Protein AF-A0A3M7SBL4-F1 (afdb_monomer_lite)

Sequence (109 aa):
MVVFDVDTITDVSAFSKTAYEKLKPRPKLTQIDRKIHSAGGVMKNIFGLARVDVQIGTNKVSSHLLVVRGSTVDCLLGRDLLPSSTKLKCKSKMILKKLILKNIRSHEQ

Foldseek 3Di:
DAFEDEDAPDAAKAFELVLLVPDVVRFDFDADPDFDADPVGTAPFWPGWGFDWDDDPPFTDTDIHTYGYPDPGRMYHYPVCQVRDPVSVVVSVVVVVVVVVVVVVVVVD

Secondary structure (DSSP, 8-state):
---EEE-SS-SS-EEEHHHHHH-SSPPPEEP--S--EETTEE---EEEEEEEEEEETTEEEEEEEEEESS-SSSEEE-TTTGGG-HHHHHHHHHHHHHHHHHHHHTT--

Radius of gyration: 15.57 Å; chains: 1; bounding box: 29×39×44 Å

Organism: Brachionus plicatilis (NCBI:txid10195)

Structure (mmCIF, N/CA/C/O backbone):
data_AF-A0A3M7SBL4-F1
#
_entry.id   AF-A0A3M7SBL4-F1
#
loop_
_atom_site.group_PDB
_atom_site.id
_atom_site.type_symbol
_atom_site.label_atom_id
_atom_site.label_alt_id
_atom_site.label_comp_id
_atom_site.label_asym_id
_atom_site.label_entity_id
_atom_site.label_seq_id
_atom_site.pdbx_PDB_ins_code
_atom_site.Cartn_x
_atom_site.Cartn_y
_atom_site.Cartn_z
_atom_site.occupancy
_atom_site.B_iso_or_equiv
_atom_site.auth_seq_id
_atom_site.auth_comp_id
_atom_site.auth_asym_id
_atom_site.auth_atom_id
_atom_site.pdbx_PDB_model_num
ATOM 1 N N . MET A 1 1 ? 5.431 10.376 14.417 1.00 52.28 1 MET A N 1
ATOM 2 C CA . MET A 1 1 ? 4.476 10.941 13.442 1.00 52.28 1 MET A CA 1
ATOM 3 C C . MET A 1 1 ? 4.397 9.974 12.272 1.00 52.28 1 MET A C 1
ATOM 5 O O . MET A 1 1 ? 5.456 9.526 11.859 1.00 52.28 1 MET A O 1
ATOM 9 N N . VAL A 1 2 ? 3.199 9.584 11.827 1.00 66.56 2 VAL A N 1
ATOM 10 C CA . VAL A 1 2 ? 3.027 8.736 10.632 1.00 66.56 2 VAL A CA 1
ATOM 11 C C . VAL A 1 2 ? 2.757 9.659 9.451 1.00 66.56 2 VAL A C 1
ATOM 13 O O . VAL A 1 2 ? 1.856 10.494 9.540 1.00 66.56 2 VAL A O 1
ATOM 16 N N . VAL A 1 3 ? 3.548 9.549 8.386 1.00 77.44 3 VAL A N 1
ATOM 17 C CA . VAL A 1 3 ? 3.427 10.424 7.210 1.00 77.44 3 VAL A CA 1
ATOM 18 C C . VAL A 1 3 ? 2.575 9.742 6.145 1.00 77.44 3 VAL A C 1
ATOM 20 O O . VAL A 1 3 ? 2.971 8.720 5.583 1.00 77.44 3 VAL A O 1
ATOM 23 N N . PHE A 1 4 ? 1.407 10.324 5.876 1.00 80.69 4 PHE A N 1
ATOM 24 C CA . PHE A 1 4 ? 0.501 9.892 4.816 1.00 80.69 4 PHE A CA 1
ATOM 25 C C . PHE A 1 4 ? 0.588 10.845 3.634 1.00 80.69 4 PHE A C 1
ATOM 27 O O . PHE A 1 4 ? 0.571 12.061 3.829 1.00 80.69 4 PHE A O 1
ATOM 34 N N . ASP A 1 5 ? 0.587 10.287 2.431 1.00 82.44 5 ASP A N 1
ATOM 35 C CA . ASP A 1 5 ? 0.401 11.045 1.200 1.00 82.44 5 ASP A CA 1
ATOM 36 C C . ASP A 1 5 ? -0.749 10.460 0.376 1.00 82.44 5 ASP A C 1
ATOM 38 O O . ASP A 1 5 ? -1.083 9.278 0.490 1.00 82.44 5 ASP A O 1
ATOM 42 N N . VAL A 1 6 ? -1.403 11.310 -0.409 1.00 80.88 6 VAL A N 1
ATOM 43 C CA . VAL A 1 6 ? -2.540 10.939 -1.251 1.00 80.88 6 VAL A CA 1
ATOM 44 C C . VAL A 1 6 ? -2.137 11.116 -2.704 1.00 80.88 6 VAL A C 1
ATOM 46 O O . VAL A 1 6 ? -1.998 12.243 -3.177 1.00 80.88 6 VAL A O 1
ATOM 49 N N . ASP A 1 7 ? -2.037 10.004 -3.423 1.00 79.75 7 ASP A N 1
ATOM 50 C CA . ASP A 1 7 ? -1.651 9.991 -4.827 1.00 79.75 7 ASP A CA 1
ATOM 51 C C . ASP A 1 7 ? -2.815 9.515 -5.698 1.00 79.75 7 ASP A C 1
ATOM 53 O O . ASP A 1 7 ? -3.195 8.346 -5.725 1.00 79.75 7 ASP A O 1
ATOM 57 N N . THR A 1 8 ? -3.401 10.456 -6.437 1.00 73.19 8 THR A N 1
ATOM 58 C CA . THR A 1 8 ? -4.526 10.183 -7.337 1.00 73.19 8 THR A CA 1
ATOM 59 C C . THR A 1 8 ? -4.113 9.542 -8.662 1.00 73.19 8 THR A C 1
ATOM 61 O O . THR A 1 8 ? -4.992 9.185 -9.447 1.00 73.19 8 THR A O 1
ATOM 64 N N . ILE A 1 9 ? -2.813 9.462 -8.949 1.00 78.75 9 ILE A N 1
ATOM 65 C CA . ILE A 1 9 ? -2.257 8.858 -10.167 1.00 78.75 9 ILE A CA 1
ATOM 66 C C . ILE A 1 9 ? -1.990 7.367 -9.930 1.00 78.75 9 ILE A C 1
ATOM 68 O O . ILE A 1 9 ? -2.120 6.567 -10.854 1.00 78.75 9 ILE A O 1
ATOM 72 N N . THR A 1 10 ? -1.693 6.984 -8.688 1.00 76.62 10 THR A N 1
ATOM 73 C CA . THR A 1 10 ? -1.465 5.589 -8.311 1.00 76.62 10 THR A CA 1
ATOM 74 C C . THR A 1 10 ? -2.781 4.845 -8.066 1.00 76.62 10 THR A C 1
ATOM 76 O O . THR A 1 10 ? -3.647 5.282 -7.307 1.00 76.62 10 THR A O 1
ATOM 79 N N . ASP A 1 11 ? -2.927 3.675 -8.688 1.00 80.06 11 ASP A N 1
ATOM 80 C CA . ASP A 1 11 ? -4.128 2.841 -8.563 1.00 80.06 11 ASP A CA 1
ATOM 81 C C . ASP A 1 11 ? -4.268 2.152 -7.208 1.00 80.06 11 ASP A C 1
ATOM 83 O O . ASP A 1 11 ? -5.382 1.999 -6.710 1.00 80.06 11 ASP A O 1
ATOM 87 N N . VAL A 1 12 ? -3.144 1.746 -6.618 1.00 83.62 12 VAL A N 1
ATOM 88 C CA . VAL A 1 12 ? -3.100 0.856 -5.454 1.00 83.62 12 VAL A CA 1
ATOM 89 C C . VAL A 1 12 ? -2.370 1.524 -4.297 1.00 83.62 12 VAL A C 1
ATOM 91 O O . VAL A 1 12 ? -1.264 2.036 -4.462 1.00 83.62 12 VAL A O 1
ATOM 94 N N . SER A 1 13 ? -2.959 1.471 -3.108 1.00 89.62 13 SER A N 1
ATOM 95 C CA . SER A 1 13 ? -2.349 2.005 -1.896 1.00 89.62 13 SER A CA 1
ATOM 96 C C . SER A 1 13 ? -1.182 1.143 -1.404 1.00 89.62 13 SER A C 1
ATOM 98 O O . SER A 1 13 ? -1.174 -0.086 -1.538 1.00 89.62 13 SER A O 1
ATOM 100 N N . ALA A 1 14 ? -0.195 1.782 -0.779 1.00 90.88 14 ALA A N 1
ATOM 101 C CA . ALA A 1 14 ? 1.019 1.121 -0.317 1.00 90.88 14 ALA A CA 1
ATOM 102 C C . ALA A 1 14 ? 1.468 1.594 1.072 1.00 90.88 14 ALA A C 1
ATOM 104 O O . ALA A 1 14 ? 1.329 2.758 1.432 1.00 90.88 14 ALA A O 1
ATOM 105 N N . PHE A 1 15 ? 2.077 0.684 1.828 1.00 89.94 15 PHE A N 1
ATOM 106 C CA . PHE A 1 15 ? 2.817 0.945 3.054 1.00 89.94 15 PHE A CA 1
ATOM 107 C C . PHE A 1 15 ? 4.314 0.857 2.828 1.00 89.94 15 PHE A C 1
ATOM 109 O O . PHE A 1 15 ? 4.804 -0.054 2.158 1.00 89.94 15 PHE A O 1
ATOM 116 N N . SER A 1 16 ? 5.063 1.709 3.522 1.00 92.44 16 SER A N 1
ATOM 117 C CA . SER A 1 16 ? 6.476 1.435 3.737 1.00 92.44 16 SER A CA 1
ATOM 118 C C . SER A 1 16 ? 6.642 0.180 4.600 1.00 92.44 16 SER A C 1
ATOM 120 O O . SER A 1 16 ? 5.882 -0.073 5.540 1.00 92.44 16 SER A O 1
ATOM 122 N N . LYS A 1 17 ? 7.685 -0.604 4.321 1.00 92.50 17 LYS A N 1
ATOM 123 C CA . LYS A 1 17 ? 8.095 -1.741 5.160 1.00 92.50 17 LYS A CA 1
ATOM 124 C C . LYS A 1 17 ? 8.232 -1.332 6.630 1.00 92.50 17 LYS A C 1
ATOM 126 O O . LYS A 1 17 ? 7.773 -2.049 7.512 1.00 92.50 17 LYS A O 1
ATOM 131 N N . THR A 1 18 ? 8.799 -0.153 6.875 1.00 90.94 18 THR A N 1
ATOM 132 C CA . THR A 1 18 ? 8.998 0.408 8.215 1.00 90.94 18 THR A CA 1
ATOM 133 C C . THR A 1 18 ? 7.674 0.668 8.936 1.00 90.94 18 THR A C 1
ATOM 135 O O . THR A 1 18 ? 7.557 0.375 10.124 1.00 90.94 18 THR A O 1
ATOM 138 N N . ALA A 1 19 ? 6.668 1.205 8.242 1.00 89.19 19 ALA A N 1
ATOM 139 C CA . ALA A 1 19 ? 5.342 1.437 8.810 1.00 89.19 19 ALA A CA 1
ATOM 140 C C . ALA A 1 19 ? 4.628 0.113 9.102 1.00 89.19 19 ALA A C 1
ATOM 142 O O . ALA A 1 19 ? 4.102 -0.081 10.197 1.00 89.19 19 ALA A O 1
ATOM 143 N N . TYR A 1 20 ? 4.692 -0.828 8.160 1.00 91.00 20 TYR A N 1
ATOM 144 C CA . TYR A 1 20 ? 4.137 -2.169 8.321 1.00 91.00 20 TYR A CA 1
ATOM 145 C C . TYR A 1 20 ? 4.736 -2.910 9.532 1.00 91.00 20 TYR A C 1
ATOM 147 O O . TYR A 1 20 ? 4.007 -3.512 10.321 1.00 91.00 20 TYR A O 1
ATOM 155 N N . GLU A 1 21 ? 6.052 -2.829 9.741 1.00 91.50 21 GLU A N 1
ATOM 156 C CA . GLU A 1 21 ? 6.724 -3.479 10.874 1.00 91.50 21 GLU A CA 1
ATOM 157 C C . GLU A 1 21 ? 6.282 -2.931 12.239 1.00 91.50 21 GLU A C 1
ATOM 159 O O . GLU A 1 21 ? 6.347 -3.655 13.237 1.00 91.50 21 GLU A O 1
ATOM 164 N N . LYS A 1 22 ? 5.787 -1.692 12.291 1.00 90.06 22 LYS A N 1
ATOM 165 C CA . LYS A 1 22 ? 5.284 -1.060 13.518 1.00 90.06 22 LYS A CA 1
ATOM 166 C C . LYS A 1 22 ? 3.838 -1.448 13.855 1.00 90.06 22 LYS A C 1
ATOM 168 O O . LYS A 1 22 ? 3.404 -1.173 14.973 1.00 90.06 22 LYS A O 1
ATOM 173 N N . LEU A 1 23 ? 3.098 -2.080 12.938 1.00 87.19 23 LEU A N 1
ATOM 174 C CA . LEU A 1 23 ? 1.705 -2.478 13.169 1.00 87.19 23 LEU A CA 1
ATOM 175 C C . LEU A 1 23 ? 1.591 -3.551 14.260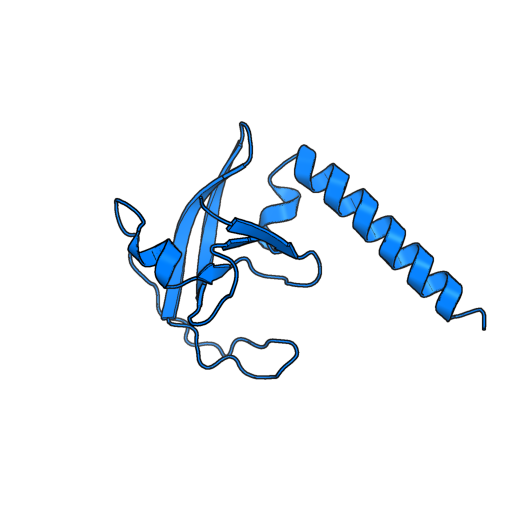 1.00 87.19 23 LEU A C 1
ATOM 177 O O . LEU A 1 23 ? 2.357 -4.518 14.290 1.00 87.19 23 LEU A O 1
ATOM 181 N N . LYS A 1 24 ? 0.594 -3.385 15.139 1.00 87.44 24 LYS A N 1
ATOM 182 C CA . LYS A 1 24 ? 0.240 -4.331 16.204 1.00 87.44 24 LYS A CA 1
ATOM 183 C C . LYS A 1 24 ? -1.290 -4.514 16.255 1.00 87.44 24 LYS A C 1
ATOM 185 O O . LYS A 1 24 ? -1.979 -3.533 16.520 1.00 87.44 24 LYS A O 1
ATOM 190 N N . PRO A 1 25 ? -1.821 -5.731 16.034 1.00 88.38 25 PRO A N 1
ATOM 191 C CA . PRO A 1 25 ? -1.102 -6.917 15.569 1.00 88.38 25 PRO A CA 1
ATOM 192 C C . PRO A 1 25 ? -0.549 -6.715 14.152 1.00 88.38 25 PRO A C 1
ATOM 194 O O . PRO A 1 25 ? -1.105 -5.960 13.355 1.00 88.38 25 PRO A O 1
ATOM 197 N N . ARG A 1 26 ? 0.562 -7.389 13.837 1.00 91.81 26 ARG A N 1
ATOM 198 C CA . ARG A 1 26 ? 1.147 -7.337 12.496 1.00 91.81 26 ARG A CA 1
ATOM 199 C C . ARG A 1 26 ? 0.358 -8.273 11.566 1.00 91.81 26 ARG A C 1
ATOM 201 O O . ARG A 1 26 ? 0.312 -9.471 11.851 1.00 91.81 26 ARG A O 1
ATOM 208 N N . PRO A 1 27 ? -0.252 -7.774 10.476 1.00 91.56 27 PRO A N 1
ATOM 209 C CA . PRO A 1 27 ? -0.993 -8.618 9.540 1.00 91.56 27 PRO A CA 1
ATOM 210 C C . PRO A 1 27 ? -0.075 -9.612 8.827 1.00 91.56 27 PRO A C 1
ATOM 212 O O . PRO A 1 27 ? 1.090 -9.313 8.592 1.00 91.56 27 PRO A O 1
ATOM 215 N N . LYS A 1 28 ? -0.592 -10.772 8.416 1.00 93.88 28 LYS A N 1
ATOM 216 C CA . LYS A 1 28 ? 0.168 -11.708 7.576 1.00 93.88 28 LYS A CA 1
ATOM 217 C C . LYS A 1 28 ? 0.331 -11.134 6.163 1.00 93.88 28 LYS A C 1
ATOM 219 O O . LYS A 1 28 ? -0.637 -10.641 5.585 1.00 93.88 28 LYS A O 1
ATOM 224 N N . LEU A 1 29 ? 1.536 -11.237 5.600 1.00 93.19 29 LEU A N 1
ATOM 225 C CA . LEU A 1 29 ? 1.778 -10.897 4.198 1.00 93.19 29 LEU A CA 1
ATOM 226 C C . LEU A 1 29 ? 1.311 -12.025 3.284 1.00 93.19 29 LEU A C 1
ATOM 228 O O . LEU A 1 29 ? 1.625 -13.194 3.511 1.00 93.19 29 LEU A O 1
ATOM 232 N N . THR A 1 30 ? 0.600 -11.644 2.231 1.00 92.38 30 THR A N 1
ATOM 233 C CA . THR A 1 30 ? 0.255 -12.520 1.111 1.00 92.38 30 THR A CA 1
ATOM 234 C C . THR A 1 30 ? 1.233 -12.263 -0.029 1.00 92.38 30 THR A C 1
ATOM 236 O O . THR A 1 30 ? 1.521 -11.105 -0.344 1.00 92.38 30 THR A O 1
ATOM 239 N N . GLN A 1 31 ? 1.760 -13.335 -0.621 1.00 88.56 31 GLN A N 1
ATOM 240 C CA . GLN A 1 31 ? 2.647 -13.243 -1.780 1.00 88.56 31 GLN A CA 1
ATOM 241 C C . GLN A 1 31 ? 1.888 -12.737 -3.007 1.00 88.56 31 GLN A C 1
ATOM 243 O O . GLN A 1 31 ? 0.677 -12.924 -3.129 1.00 88.56 31 GLN A O 1
ATOM 248 N N . ILE A 1 32 ? 2.610 -12.063 -3.896 1.00 85.06 32 ILE A N 1
ATOM 249 C CA . ILE A 1 32 ? 2.058 -11.517 -5.133 1.00 85.06 32 ILE A CA 1
ATOM 250 C C . ILE A 1 32 ? 2.775 -12.194 -6.292 1.00 85.06 32 ILE A C 1
ATOM 252 O O . ILE A 1 32 ? 3.933 -11.893 -6.564 1.00 85.06 32 ILE A O 1
ATOM 256 N N . ASP A 1 33 ? 2.063 -13.049 -7.020 1.00 79.31 33 ASP A N 1
ATOM 257 C CA . ASP A 1 33 ? 2.626 -13.777 -8.169 1.00 79.31 33 ASP A CA 1
ATOM 258 C C . ASP A 1 33 ? 2.591 -12.958 -9.474 1.00 79.31 33 ASP A C 1
ATOM 260 O O . ASP A 1 33 ? 2.880 -13.453 -10.563 1.00 79.31 33 ASP A O 1
ATOM 264 N N . ARG A 1 34 ? 2.212 -11.678 -9.386 1.00 81.31 34 ARG A N 1
ATOM 265 C CA . ARG A 1 34 ? 2.083 -10.755 -10.519 1.00 81.31 34 ARG A CA 1
ATOM 266 C C . ARG A 1 34 ? 3.139 -9.661 -10.453 1.00 81.31 34 ARG A C 1
ATOM 268 O O . ARG A 1 34 ? 3.443 -9.131 -9.387 1.00 81.31 34 ARG A O 1
ATOM 275 N N . LYS A 1 35 ? 3.649 -9.266 -11.621 1.00 85.25 35 LYS A N 1
ATOM 276 C CA . LYS A 1 35 ? 4.527 -8.098 -11.743 1.00 85.25 35 LYS A CA 1
ATOM 277 C C . LYS A 1 35 ? 3.724 -6.830 -11.460 1.00 85.25 35 LYS A C 1
ATOM 279 O O . LYS A 1 35 ? 2.681 -6.607 -12.068 1.00 85.25 35 LYS A O 1
ATOM 284 N N . ILE A 1 36 ? 4.231 -6.004 -10.553 1.00 84.75 36 ILE A N 1
ATOM 285 C CA . ILE A 1 36 ? 3.691 -4.674 -10.272 1.00 84.75 36 ILE A CA 1
ATOM 286 C C . ILE A 1 36 ? 4.562 -3.646 -10.986 1.00 84.75 36 ILE A C 1
ATOM 288 O O . ILE A 1 36 ? 5.792 -3.740 -10.967 1.00 84.75 36 ILE A O 1
ATOM 292 N N . HIS A 1 37 ? 3.919 -2.675 -11.622 1.00 84.88 37 HIS A N 1
ATOM 293 C CA . HIS A 1 37 ? 4.574 -1.649 -12.419 1.00 84.88 37 HIS A CA 1
ATOM 294 C C . HIS A 1 37 ? 4.408 -0.279 -11.758 1.00 84.88 37 HIS A C 1
ATOM 296 O O . HIS A 1 37 ? 3.329 0.056 -11.277 1.00 84.88 37 HIS A O 1
ATOM 302 N N . SER A 1 38 ? 5.480 0.506 -11.757 1.00 83.44 38 SER A N 1
ATOM 303 C CA . SER A 1 38 ? 5.476 1.938 -11.464 1.00 83.44 38 SER A CA 1
ATOM 304 C C . SER A 1 38 ? 5.873 2.722 -12.716 1.00 83.44 38 SER A C 1
ATOM 306 O O . SER A 1 38 ? 6.219 2.137 -13.746 1.00 83.44 38 SER A O 1
ATOM 308 N N . ALA A 1 39 ? 5.888 4.054 -12.623 1.00 79.50 39 ALA A N 1
ATOM 309 C CA . ALA A 1 39 ? 6.389 4.914 -13.697 1.00 79.50 39 ALA A CA 1
ATOM 310 C C . ALA A 1 39 ? 7.842 4.584 -14.109 1.00 79.50 39 ALA A C 1
ATOM 312 O O . ALA A 1 39 ? 8.217 4.796 -15.257 1.00 79.50 39 ALA A O 1
ATOM 313 N N . GLY A 1 40 ? 8.647 4.028 -13.194 1.00 81.19 40 GLY A N 1
ATOM 314 C CA . GLY A 1 40 ? 10.027 3.600 -13.452 1.00 81.19 40 GLY A CA 1
ATOM 315 C C . GLY A 1 40 ? 10.172 2.156 -13.951 1.00 81.19 40 GLY A C 1
ATOM 316 O O . GLY A 1 40 ? 11.293 1.660 -14.037 1.00 81.19 40 GLY A O 1
ATOM 317 N N . GLY A 1 41 ? 9.069 1.456 -14.240 1.00 87.88 41 GLY A N 1
ATOM 318 C CA . GLY A 1 41 ? 9.069 0.061 -14.688 1.00 87.88 41 GLY A CA 1
ATOM 319 C C . GLY A 1 41 ? 8.675 -0.936 -13.594 1.00 87.88 41 GLY A C 1
ATOM 320 O O . GLY A 1 41 ? 7.882 -0.635 -12.706 1.00 87.88 41 GLY A O 1
ATOM 321 N N . VAL A 1 42 ? 9.177 -2.172 -13.682 1.00 87.88 42 VAL A N 1
ATOM 322 C CA . VAL A 1 42 ? 8.786 -3.254 -12.759 1.00 87.88 42 VAL A CA 1
ATOM 323 C C . VAL A 1 42 ? 9.356 -3.006 -11.361 1.00 87.88 42 VAL A C 1
ATOM 325 O O . VAL A 1 42 ? 10.572 -2.922 -11.175 1.00 87.88 42 VAL A O 1
ATOM 328 N N . MET A 1 43 ? 8.478 -2.964 -10.361 1.00 88.12 43 MET A N 1
ATOM 329 C CA . MET A 1 43 ? 8.857 -2.817 -8.959 1.00 88.12 43 MET A CA 1
ATOM 330 C C . MET A 1 43 ? 9.411 -4.135 -8.406 1.00 88.12 43 MET A C 1
ATOM 332 O O . MET A 1 43 ? 8.714 -5.145 -8.357 1.00 88.12 43 MET A O 1
ATOM 336 N N . LYS A 1 44 ? 10.669 -4.117 -7.951 1.00 87.44 44 LYS A N 1
ATOM 337 C CA . LYS A 1 44 ? 11.352 -5.276 -7.331 1.00 87.44 44 LYS A CA 1
ATOM 338 C C . LYS A 1 44 ? 11.390 -5.217 -5.800 1.00 87.44 44 LYS A C 1
ATOM 340 O O . LYS A 1 44 ? 11.888 -6.125 -5.148 1.00 87.44 44 LYS A O 1
ATOM 345 N N . ASN A 1 45 ? 10.905 -4.126 -5.221 1.00 90.19 45 ASN A N 1
ATOM 346 C CA . ASN A 1 45 ? 10.998 -3.793 -3.800 1.00 90.19 45 ASN A CA 1
ATOM 347 C C . ASN A 1 45 ? 9.696 -4.068 -3.030 1.00 90.19 45 ASN A C 1
ATOM 349 O O . ASN A 1 45 ? 9.466 -3.458 -1.983 1.00 90.19 45 ASN A O 1
ATOM 353 N N . ILE A 1 46 ? 8.848 -4.959 -3.542 1.00 90.88 46 ILE A N 1
ATOM 354 C CA . ILE A 1 46 ? 7.561 -5.313 -2.941 1.00 90.88 46 ILE A CA 1
ATOM 355 C C . ILE A 1 46 ? 7.728 -6.574 -2.097 1.00 90.88 46 ILE A C 1
ATOM 357 O O . ILE A 1 46 ? 8.257 -7.576 -2.563 1.00 90.88 46 ILE A O 1
ATOM 361 N N . PHE A 1 47 ? 7.278 -6.509 -0.848 1.00 90.75 47 PHE A N 1
ATOM 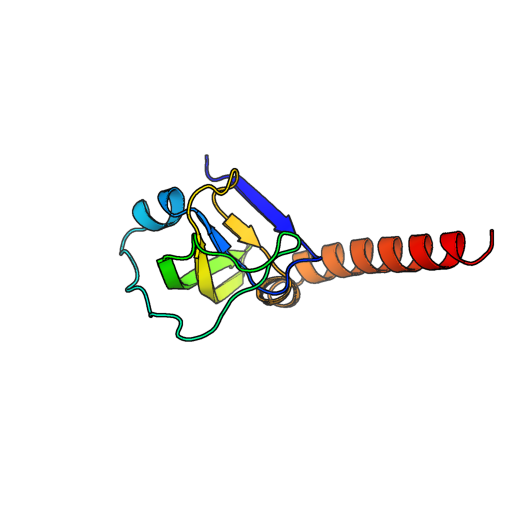362 C CA . PHE A 1 47 ? 7.341 -7.605 0.120 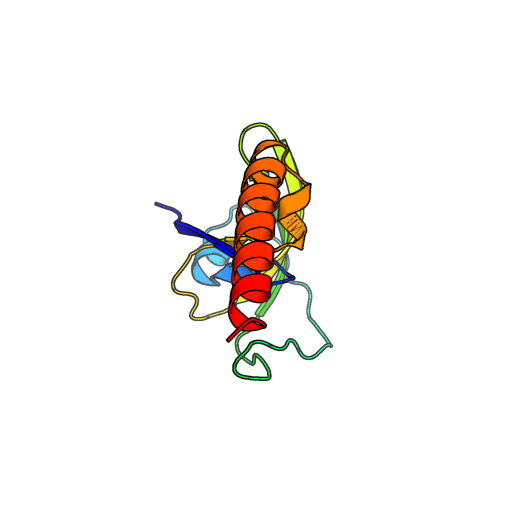1.00 90.75 47 PHE A CA 1
ATOM 363 C C . PHE A 1 47 ? 6.071 -8.460 0.136 1.00 90.75 47 PHE A C 1
ATOM 365 O O . PHE A 1 47 ? 6.120 -9.613 0.555 1.00 90.75 47 PHE A O 1
ATOM 372 N N . GLY A 1 48 ? 4.937 -7.897 -0.281 1.00 92.62 48 GLY A N 1
ATOM 373 C CA . GLY A 1 48 ? 3.658 -8.597 -0.354 1.00 92.62 48 GLY A CA 1
ATOM 374 C C . GLY A 1 48 ? 2.470 -7.662 -0.159 1.00 92.62 48 GLY A C 1
ATOM 375 O O . GLY A 1 48 ? 2.626 -6.441 -0.121 1.00 92.62 48 GLY A O 1
ATOM 376 N N . LEU A 1 49 ? 1.284 -8.247 -0.012 1.00 92.69 49 LEU A N 1
ATOM 377 C CA . LEU A 1 49 ? 0.046 -7.551 0.346 1.00 92.69 49 LEU A CA 1
ATOM 378 C C . LEU A 1 49 ? -0.291 -7.796 1.815 1.00 92.69 49 LEU A C 1
ATOM 380 O O . LEU A 1 49 ? -0.336 -8.944 2.263 1.00 92.69 49 LEU A O 1
ATOM 384 N N . ALA A 1 50 ? -0.578 -6.726 2.550 1.00 92.25 50 ALA A N 1
ATOM 385 C CA . ALA A 1 50 ? -1.101 -6.790 3.909 1.00 92.25 50 ALA A CA 1
ATOM 386 C C . ALA A 1 50 ? -2.569 -6.358 3.911 1.00 92.25 50 ALA A C 1
ATOM 388 O O . ALA A 1 50 ? -2.894 -5.267 3.438 1.00 92.25 50 ALA A O 1
ATOM 389 N N . ARG A 1 51 ? -3.455 -7.182 4.480 1.00 90.25 51 ARG A N 1
ATOM 390 C CA . ARG A 1 51 ? -4.823 -6.747 4.777 1.00 90.25 51 ARG A CA 1
ATOM 391 C C . ARG A 1 51 ? -4.806 -5.904 6.045 1.00 90.25 51 ARG A C 1
ATOM 393 O O . ARG A 1 51 ? -4.407 -6.392 7.101 1.00 90.25 51 ARG A O 1
ATOM 400 N N . VAL A 1 52 ? -5.234 -4.656 5.934 1.00 87.12 52 VAL A N 1
ATOM 401 C CA . VAL A 1 52 ? -5.292 -3.720 7.055 1.00 87.12 52 VAL A CA 1
ATOM 402 C C . VAL A 1 52 ? -6.631 -3.021 7.116 1.00 87.12 52 VAL A C 1
ATOM 404 O O . VAL A 1 52 ? -7.288 -2.790 6.102 1.00 87.12 52 VAL A O 1
ATOM 407 N N . ASP A 1 53 ? -6.992 -2.628 8.326 1.00 85.31 53 ASP A N 1
ATOM 408 C CA . ASP A 1 53 ? -8.078 -1.698 8.536 1.00 85.31 53 ASP A CA 1
ATOM 409 C C . ASP A 1 53 ? -7.521 -0.275 8.596 1.00 85.31 53 ASP A C 1
ATOM 411 O O . ASP A 1 53 ? -6.789 0.086 9.518 1.00 85.31 53 ASP A O 1
ATOM 415 N N . VAL A 1 54 ? -7.879 0.539 7.610 1.00 80.06 54 VAL A N 1
ATOM 416 C CA . VAL A 1 54 ? -7.490 1.943 7.523 1.00 80.06 54 VAL A CA 1
ATOM 417 C C . VAL A 1 54 ? -8.608 2.797 8.109 1.00 80.06 54 VAL A C 1
ATOM 419 O O . VAL A 1 54 ? -9.756 2.735 7.665 1.00 80.06 54 VAL A O 1
ATOM 422 N N . GLN A 1 55 ? -8.272 3.611 9.107 1.00 80.31 55 GLN A N 1
ATOM 423 C CA . GLN A 1 55 ? -9.185 4.608 9.652 1.00 80.31 55 GLN A CA 1
ATOM 424 C C . GLN A 1 55 ? -8.962 5.952 8.952 1.00 80.31 55 GLN A C 1
ATOM 426 O O . GLN A 1 55 ? -7.905 6.567 9.076 1.00 80.31 55 GLN A O 1
ATOM 431 N N . ILE A 1 56 ? -9.970 6.411 8.212 1.00 74.69 56 ILE A N 1
ATOM 432 C CA . ILE A 1 56 ? -9.960 7.671 7.465 1.00 74.69 56 ILE A CA 1
ATOM 433 C C . ILE A 1 56 ? -11.042 8.578 8.053 1.00 74.69 56 ILE A C 1
ATOM 435 O O . ILE A 1 56 ? -12.221 8.501 7.698 1.00 74.69 56 ILE A O 1
ATOM 439 N N . GLY A 1 57 ? -10.639 9.456 8.972 1.00 75.38 57 GLY A N 1
ATOM 440 C CA . GLY A 1 57 ? -11.584 10.250 9.757 1.00 75.38 57 GLY A CA 1
ATOM 441 C C . GLY A 1 57 ? -12.463 9.344 10.624 1.00 75.38 57 GLY A C 1
ATOM 442 O O . GLY A 1 57 ? -11.954 8.586 11.444 1.00 75.38 57 GLY A O 1
ATOM 443 N N . THR A 1 58 ? -13.780 9.415 10.431 1.00 78.44 58 THR A N 1
ATOM 444 C CA . THR A 1 58 ? -14.764 8.576 11.139 1.00 78.44 58 THR A CA 1
ATOM 445 C C . THR A 1 58 ? -15.020 7.234 10.455 1.00 78.44 58 THR A C 1
ATOM 447 O O . THR A 1 58 ? -15.706 6.389 11.018 1.00 78.44 58 THR A O 1
ATOM 450 N N . ASN A 1 59 ? -14.495 7.030 9.244 1.00 75.19 59 ASN A N 1
ATOM 451 C CA . ASN A 1 59 ? -14.747 5.822 8.468 1.00 75.19 59 ASN A CA 1
ATOM 452 C C . ASN A 1 59 ? -13.623 4.812 8.675 1.00 75.19 59 ASN A C 1
ATOM 454 O O . ASN A 1 59 ? -12.447 5.176 8.703 1.00 75.19 59 ASN A O 1
ATOM 458 N N . LYS A 1 60 ? -13.990 3.534 8.752 1.00 79.38 60 LYS A N 1
ATOM 459 C CA . LYS A 1 60 ? -13.054 2.413 8.801 1.00 79.38 60 LYS A CA 1
ATOM 460 C C . LYS A 1 60 ? -13.221 1.573 7.541 1.00 79.38 60 LYS A C 1
ATOM 462 O O . LYS A 1 60 ? -14.342 1.220 7.183 1.00 79.38 60 LYS A O 1
ATOM 467 N N . VAL A 1 61 ? -12.117 1.281 6.863 1.00 81.81 61 VAL A N 1
ATOM 468 C CA . VAL A 1 61 ? -12.110 0.589 5.569 1.00 81.81 61 VAL A CA 1
ATOM 469 C C . VAL A 1 61 ? -11.079 -0.524 5.627 1.00 81.81 61 VAL A C 1
ATOM 471 O O . VAL A 1 61 ? -9.907 -0.264 5.878 1.00 81.81 61 VAL A O 1
ATOM 474 N N . SER A 1 62 ? -11.508 -1.764 5.401 1.00 83.25 62 SER A N 1
ATOM 475 C CA . SER A 1 62 ? -10.590 -2.898 5.287 1.00 83.25 62 SER A CA 1
ATOM 476 C C . SER A 1 62 ? -10.104 -2.991 3.843 1.00 83.25 62 SER A C 1
ATOM 478 O O . SER A 1 62 ? -10.926 -3.087 2.933 1.00 83.25 62 SER A O 1
ATOM 480 N N . SER A 1 63 ? -8.792 -2.941 3.619 1.00 84.75 63 SER A N 1
ATOM 481 C CA . SER A 1 63 ? -8.205 -3.022 2.278 1.00 84.75 63 SER A CA 1
ATOM 482 C C . SER A 1 63 ? -6.870 -3.760 2.281 1.00 84.75 63 SER A C 1
ATOM 484 O O . SER A 1 63 ? -6.262 -3.985 3.329 1.00 84.75 63 SER A O 1
ATOM 486 N N . HIS A 1 64 ? -6.423 -4.154 1.092 1.00 87.94 64 HIS A N 1
ATOM 487 C CA . HIS A 1 64 ? -5.111 -4.745 0.878 1.00 87.94 64 HIS A CA 1
ATOM 488 C C . HIS A 1 64 ? -4.147 -3.659 0.419 1.00 87.94 64 HIS A C 1
ATOM 490 O O . HIS A 1 64 ? -4.352 -3.058 -0.631 1.00 87.94 64 HIS A O 1
ATOM 496 N N . LEU A 1 65 ? -3.097 -3.421 1.201 1.00 90.56 65 LEU A N 1
ATOM 497 C CA . LEU A 1 65 ? -2.057 -2.451 0.874 1.00 90.56 65 LEU A CA 1
ATOM 498 C C . LEU A 1 65 ? -0.774 -3.186 0.497 1.00 90.56 65 LEU A C 1
ATOM 500 O O . LEU A 1 65 ? -0.383 -4.160 1.152 1.00 90.56 65 LEU A O 1
ATOM 504 N N . LEU A 1 66 ? -0.109 -2.707 -0.553 1.00 93.00 66 LEU A N 1
ATOM 505 C CA . LEU A 1 66 ? 1.206 -3.199 -0.958 1.00 93.00 66 LEU A CA 1
ATOM 506 C C . LEU A 1 66 ? 2.246 -2.804 0.084 1.00 93.00 66 LEU A C 1
ATOM 508 O O . LEU A 1 66 ? 2.357 -1.636 0.429 1.00 93.00 66 LEU A O 1
ATOM 512 N N . VAL A 1 67 ? 3.059 -3.739 0.559 1.00 93.19 67 VAL A N 1
ATOM 513 C CA . VAL A 1 67 ? 4.185 -3.416 1.441 1.00 93.19 67 VAL A CA 1
ATOM 514 C C . VAL A 1 67 ? 5.438 -3.253 0.595 1.00 93.19 67 VAL A C 1
ATOM 516 O O . VAL A 1 67 ? 5.912 -4.211 -0.016 1.00 93.19 67 VAL A O 1
ATOM 519 N N . VAL A 1 68 ? 5.983 -2.039 0.557 1.00 92.81 68 VAL A N 1
ATOM 520 C CA . VAL A 1 68 ? 7.113 -1.657 -0.296 1.00 92.81 68 VAL A CA 1
ATOM 521 C C . VAL A 1 68 ? 8.295 -1.151 0.530 1.00 92.81 68 VAL A C 1
ATOM 523 O O . VAL A 1 68 ? 8.141 -0.476 1.549 1.00 92.81 68 VAL A O 1
ATOM 526 N N . ARG A 1 69 ? 9.519 -1.470 0.111 1.00 91.44 69 ARG A N 1
ATOM 527 C CA . ARG A 1 69 ? 10.746 -0.964 0.750 1.00 91.44 69 ARG A CA 1
ATOM 528 C C . ARG A 1 69 ? 11.239 0.304 0.059 1.00 91.44 69 ARG A C 1
ATOM 530 O O . ARG A 1 69 ? 11.220 0.382 -1.162 1.00 91.44 69 ARG A O 1
ATOM 537 N N . GLY A 1 70 ? 11.756 1.253 0.840 1.00 83.81 70 GLY A N 1
ATOM 538 C CA . GLY A 1 70 ? 12.367 2.479 0.309 1.00 83.81 70 GLY A CA 1
ATOM 539 C C . GLY A 1 70 ? 11.371 3.587 -0.038 1.00 83.81 70 GLY A C 1
ATOM 540 O O . GLY A 1 70 ? 11.739 4.520 -0.737 1.00 83.81 70 GLY A O 1
ATOM 541 N N . SER A 1 71 ? 10.127 3.496 0.442 1.00 83.19 71 SER A N 1
ATOM 542 C CA . SER A 1 71 ? 9.189 4.621 0.390 1.00 83.19 71 SER A CA 1
ATOM 543 C C . SER A 1 71 ? 9.624 5.717 1.365 1.00 83.19 71 SER A C 1
ATOM 545 O O . SER A 1 71 ? 9.978 5.417 2.508 1.00 83.19 71 SER A O 1
ATOM 547 N N . THR A 1 72 ? 9.580 6.972 0.918 1.00 82.12 72 THR A N 1
ATOM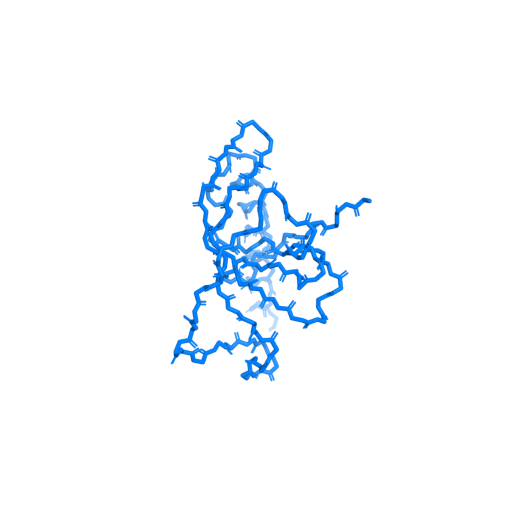 548 C CA . THR A 1 72 ? 9.849 8.170 1.734 1.00 82.12 72 THR A CA 1
ATOM 549 C C . THR A 1 72 ? 8.684 8.527 2.657 1.00 82.12 72 THR A C 1
ATOM 551 O O . THR A 1 72 ? 8.878 9.225 3.649 1.00 82.12 72 THR A O 1
ATOM 554 N N . VAL A 1 73 ? 7.486 8.024 2.352 1.00 83.56 73 VAL A N 1
ATOM 555 C CA . VAL A 1 73 ? 6.275 8.163 3.169 1.00 83.56 73 VAL A CA 1
ATOM 556 C C . VAL A 1 73 ? 5.925 6.838 3.831 1.00 83.56 73 VAL A C 1
ATOM 558 O O . VAL A 1 73 ? 6.221 5.768 3.290 1.00 83.56 73 VAL A O 1
ATOM 561 N N . ASP A 1 74 ? 5.274 6.894 4.992 1.00 85.12 74 ASP A N 1
ATOM 562 C CA . ASP A 1 74 ? 4.837 5.690 5.697 1.00 85.12 74 ASP A CA 1
ATOM 563 C C . ASP A 1 74 ? 3.688 5.000 4.963 1.00 85.12 74 ASP A C 1
ATOM 565 O O . ASP A 1 74 ? 3.649 3.771 4.910 1.00 85.12 74 ASP A O 1
ATOM 569 N N . CYS A 1 75 ? 2.776 5.780 4.383 1.00 87.31 75 CYS A N 1
ATOM 570 C CA . CYS A 1 75 ? 1.632 5.269 3.643 1.00 87.31 75 CYS A CA 1
ATOM 571 C C . CYS A 1 75 ? 1.285 6.182 2.462 1.00 87.31 75 CYS A C 1
ATOM 573 O O . CYS A 1 75 ? 1.151 7.396 2.624 1.00 87.31 75 CYS A O 1
ATOM 575 N N . LEU A 1 76 ? 1.121 5.576 1.290 1.00 87.88 76 LEU A N 1
ATOM 576 C CA . LEU A 1 76 ? 0.653 6.210 0.066 1.00 87.88 76 LEU A CA 1
ATOM 577 C C . LEU A 1 76 ? -0.767 5.717 -0.215 1.00 87.88 76 LEU A C 1
ATOM 579 O O . LEU A 1 76 ? -0.984 4.521 -0.411 1.00 87.88 76 LEU A O 1
ATOM 583 N N . LEU A 1 77 ? -1.732 6.631 -0.215 1.00 85.88 77 LEU A N 1
ATOM 584 C CA . LEU A 1 77 ? -3.136 6.329 -0.470 1.00 85.88 77 LEU A CA 1
ATOM 585 C C . LEU A 1 77 ? -3.445 6.552 -1.951 1.00 85.88 77 LEU A C 1
ATOM 587 O O . LEU A 1 77 ? -3.509 7.693 -2.411 1.00 85.88 77 LEU A O 1
ATOM 591 N N . GLY A 1 78 ? -3.633 5.446 -2.663 1.00 85.06 78 GLY A N 1
ATOM 592 C CA . GLY A 1 78 ? -4.015 5.391 -4.065 1.00 85.06 78 GLY A CA 1
ATOM 593 C C . GLY A 1 78 ? -5.525 5.484 -4.283 1.00 85.06 78 GLY A C 1
ATOM 594 O O . GLY A 1 78 ? -6.328 5.643 -3.352 1.00 85.06 78 GLY A O 1
ATOM 595 N N . ARG A 1 79 ? -5.925 5.373 -5.553 1.00 81.06 79 ARG A N 1
ATOM 596 C CA . ARG A 1 79 ? -7.327 5.467 -5.987 1.00 81.06 79 ARG A CA 1
ATOM 597 C C . ARG A 1 79 ? -8.231 4.389 -5.404 1.00 81.06 79 ARG A C 1
ATOM 599 O O . ARG A 1 79 ? -9.408 4.673 -5.205 1.00 81.06 79 ARG A O 1
ATOM 606 N N . ASP A 1 80 ? -7.704 3.211 -5.100 1.00 78.44 80 ASP A N 1
ATOM 607 C CA . ASP A 1 80 ? -8.411 2.125 -4.413 1.00 78.44 80 ASP A CA 1
ATOM 608 C C . ASP A 1 80 ? -9.068 2.562 -3.091 1.00 78.44 80 ASP A C 1
ATOM 610 O O . ASP A 1 80 ? -10.165 2.106 -2.762 1.00 78.44 80 ASP A O 1
ATOM 614 N N . LEU A 1 81 ? -8.453 3.500 -2.363 1.00 76.12 81 LEU A N 1
ATOM 615 C CA . LEU A 1 81 ? -8.967 3.998 -1.084 1.00 76.12 81 LEU A CA 1
ATOM 616 C C . LEU A 1 81 ? -9.680 5.355 -1.176 1.00 76.12 81 LEU A C 1
ATOM 618 O O . LEU A 1 81 ? -10.472 5.687 -0.290 1.00 76.12 81 LEU A O 1
ATOM 622 N N . LEU A 1 82 ? -9.505 6.124 -2.254 1.00 69.50 82 LEU A N 1
ATOM 623 C CA . LEU A 1 82 ? -10.171 7.426 -2.438 1.00 69.50 82 LEU A CA 1
ATOM 624 C C . LEU A 1 82 ? -11.714 7.407 -2.385 1.00 69.50 82 LEU A C 1
ATOM 626 O O . LEU A 1 82 ? -12.287 8.312 -1.767 1.00 69.50 82 LEU A O 1
ATOM 630 N N . PRO A 1 83 ? -12.436 6.439 -2.988 1.00 62.06 83 PRO A N 1
ATOM 631 C CA . PRO A 1 83 ? -13.896 6.433 -2.972 1.00 62.06 83 PRO A CA 1
ATOM 632 C C . PRO A 1 83 ? -14.482 6.002 -1.621 1.00 62.06 83 PRO A C 1
ATOM 634 O O . PRO A 1 83 ? -15.697 6.067 -1.446 1.00 62.06 83 PRO A O 1
ATOM 637 N N . SER A 1 84 ? -13.661 5.598 -0.652 1.00 57.97 84 SER A N 1
ATOM 638 C CA . SER A 1 84 ? -14.128 5.081 0.638 1.00 57.97 84 SER A CA 1
ATOM 639 C C . SER A 1 84 ? -14.360 6.158 1.717 1.00 57.97 84 SER A C 1
ATOM 641 O O . SER A 1 84 ? -14.877 5.864 2.797 1.00 57.97 84 SER A O 1
ATOM 643 N N . SER A 1 85 ? -14.080 7.440 1.432 1.00 54.91 85 SER A N 1
ATOM 644 C CA . SER A 1 85 ? -14.506 8.541 2.308 1.00 54.91 85 SER A CA 1
ATOM 645 C C . SER A 1 85 ? -15.135 9.695 1.531 1.00 54.91 85 SER A C 1
ATOM 647 O O . SER A 1 85 ? -14.650 10.110 0.481 1.00 54.91 85 SER A O 1
ATOM 649 N N . THR A 1 86 ? -16.229 10.253 2.049 1.00 52.41 86 THR A N 1
ATOM 650 C CA . THR A 1 86 ? -16.910 11.430 1.482 1.00 52.41 86 THR A CA 1
ATOM 651 C C . THR A 1 86 ? -15.981 12.649 1.415 1.00 52.41 86 THR A C 1
ATOM 653 O O . THR A 1 86 ? -16.023 13.397 0.440 1.00 52.41 86 THR A O 1
ATOM 656 N N . LYS A 1 87 ? -15.066 12.804 2.387 1.00 53.69 87 LYS A N 1
ATOM 657 C CA . LYS A 1 87 ? -14.023 13.848 2.381 1.00 53.69 87 LYS A CA 1
ATOM 658 C C . LYS A 1 87 ? -12.971 13.632 1.282 1.00 53.69 87 LYS A C 1
ATOM 660 O O . LYS A 1 87 ? -12.576 14.599 0.629 1.00 53.69 87 LYS A O 1
ATOM 665 N N . LEU A 1 88 ? -12.539 12.390 1.041 1.00 50.94 88 LEU A N 1
ATOM 666 C CA . LEU A 1 88 ? -11.597 12.053 -0.035 1.00 50.94 88 LEU A CA 1
ATOM 667 C C . LEU A 1 88 ? -12.263 12.106 -1.408 1.00 50.94 88 LEU A C 1
ATOM 669 O O . LEU A 1 88 ? -11.629 12.588 -2.338 1.00 50.94 88 LEU A O 1
ATOM 673 N N . LYS A 1 89 ? -13.548 11.748 -1.539 1.00 51.41 89 LYS A N 1
ATOM 674 C CA . LY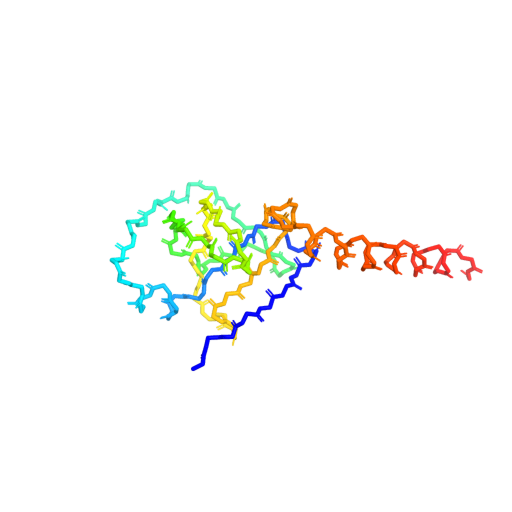S A 1 89 ? -14.326 11.970 -2.771 1.00 51.41 89 LYS A CA 1
ATOM 675 C C . LYS A 1 89 ? -14.356 13.447 -3.158 1.00 51.41 89 LYS A C 1
ATOM 677 O O . LYS A 1 89 ? -14.158 13.761 -4.327 1.00 51.41 89 LYS A O 1
ATOM 682 N N . CYS A 1 90 ? -14.570 14.358 -2.204 1.00 51.00 90 CYS A N 1
ATOM 683 C CA . CYS A 1 90 ? -14.563 15.797 -2.487 1.00 51.00 90 CYS A CA 1
ATOM 684 C C . CYS A 1 90 ? -13.175 16.300 -2.914 1.00 51.00 90 CYS A C 1
ATOM 686 O O . CYS A 1 90 ? -13.074 17.015 -3.911 1.00 51.00 90 CYS A O 1
ATOM 688 N N . LYS A 1 91 ? -12.097 15.877 -2.235 1.00 51.16 91 LYS A N 1
ATOM 689 C CA . LYS A 1 91 ? -10.721 16.230 -2.635 1.00 51.16 91 LYS A CA 1
ATOM 690 C C . LYS A 1 91 ? -10.324 15.612 -3.981 1.00 51.16 91 LYS A C 1
ATOM 692 O O . LYS A 1 91 ? -9.798 16.316 -4.835 1.00 51.16 91 LYS A O 1
ATOM 697 N N . SER A 1 92 ? -10.650 14.340 -4.205 1.00 47.41 92 SER A N 1
ATOM 698 C CA . SER A 1 92 ? -10.406 13.612 -5.455 1.00 47.41 92 SER A CA 1
ATOM 699 C C . SER A 1 92 ? -11.153 14.248 -6.630 1.00 47.41 92 SER A C 1
ATOM 701 O O . SER A 1 92 ? -10.534 14.523 -7.651 1.00 47.41 92 SER A O 1
ATOM 703 N N . LYS A 1 93 ? -12.436 14.614 -6.475 1.00 53.25 93 LYS A N 1
ATOM 704 C CA . LYS A 1 93 ? -13.196 15.350 -7.505 1.00 53.25 93 LYS A CA 1
ATOM 705 C C . LYS A 1 93 ? -12.580 16.712 -7.826 1.00 53.25 93 LYS A C 1
ATOM 707 O O . LYS A 1 93 ? -12.562 17.112 -8.988 1.00 53.25 93 LYS A O 1
ATOM 712 N N . MET A 1 94 ? -12.084 17.429 -6.818 1.00 54.69 94 MET A N 1
ATOM 713 C CA . MET A 1 94 ? -11.474 18.746 -7.008 1.00 54.69 94 MET A CA 1
ATOM 714 C C . MET A 1 94 ? -10.118 18.654 -7.728 1.00 54.69 94 MET A C 1
ATOM 716 O O . MET A 1 94 ? -9.820 19.482 -8.588 1.00 54.69 94 MET A O 1
ATOM 720 N N . ILE A 1 95 ? -9.325 17.622 -7.425 1.00 51.50 95 ILE A N 1
ATOM 721 C CA . ILE A 1 95 ? -8.048 17.332 -8.094 1.00 51.50 95 ILE A CA 1
ATOM 722 C C . ILE A 1 95 ? -8.285 16.820 -9.522 1.00 51.50 95 ILE A C 1
ATOM 724 O O . ILE A 1 95 ? -7.667 17.330 -10.453 1.00 51.50 95 ILE A O 1
ATOM 728 N N . LEU A 1 96 ? -9.237 15.901 -9.721 1.00 48.59 96 LEU A N 1
ATOM 729 C CA . LEU A 1 96 ? -9.607 15.372 -11.037 1.00 48.59 96 LEU A CA 1
ATOM 730 C C . LEU A 1 96 ? -10.115 16.484 -11.967 1.00 48.59 96 LEU A C 1
ATOM 732 O O . LEU A 1 96 ? -9.671 16.572 -13.107 1.00 48.59 96 LEU A O 1
ATOM 736 N N . LYS A 1 97 ? -10.967 17.396 -11.470 1.00 49.06 97 LYS A N 1
ATOM 737 C CA . LYS A 1 97 ? -11.384 18.587 -12.233 1.00 49.06 97 LYS A CA 1
ATOM 738 C C . LYS A 1 97 ? -10.192 19.460 -12.635 1.00 49.06 97 LYS A C 1
ATOM 740 O O . LYS A 1 97 ? -10.146 19.912 -13.773 1.00 49.06 97 LYS A O 1
ATOM 745 N N . LYS A 1 98 ? -9.222 19.683 -11.738 1.00 46.94 98 LYS A N 1
ATOM 746 C CA . LYS A 1 98 ? -8.006 20.458 -12.053 1.00 46.94 98 LYS A CA 1
ATOM 747 C C . LYS A 1 98 ? -7.119 19.770 -13.095 1.00 46.94 98 LYS A C 1
ATOM 749 O O . LYS A 1 98 ? -6.557 20.462 -13.935 1.00 46.94 98 LYS A O 1
ATOM 754 N N . LEU A 1 99 ? -6.997 18.444 -13.054 1.00 41.78 99 LEU A N 1
ATOM 755 C CA . LEU A 1 99 ? -6.236 17.658 -14.033 1.00 41.78 99 LEU A CA 1
ATOM 756 C C . LEU A 1 99 ? -6.888 17.689 -15.422 1.00 41.78 99 LEU A C 1
ATOM 758 O O . LEU A 1 99 ? -6.200 17.949 -16.403 1.00 41.78 99 LEU A O 1
ATOM 762 N N . ILE A 1 100 ? -8.214 17.530 -15.496 1.00 44.19 100 ILE A N 1
ATOM 763 C CA . ILE A 1 100 ? -8.974 17.648 -16.752 1.00 44.19 100 ILE A CA 1
ATOM 764 C C . ILE A 1 100 ? -8.838 19.064 -17.337 1.00 44.19 100 ILE A C 1
ATOM 766 O O . ILE A 1 100 ? -8.539 19.214 -18.516 1.00 44.19 100 ILE A O 1
ATOM 770 N N . LEU A 1 101 ? -8.970 20.107 -16.509 1.00 40.19 101 LEU A N 1
ATOM 771 C CA . LEU A 1 101 ? -8.799 21.503 -16.940 1.00 40.19 101 LEU A CA 1
ATOM 772 C C . LEU A 1 101 ? -7.376 21.822 -17.425 1.00 40.19 101 LEU A C 1
ATOM 774 O O . LEU A 1 101 ? -7.218 22.642 -18.327 1.00 40.19 101 LEU A O 1
ATOM 778 N N . LYS A 1 102 ? -6.342 21.196 -16.848 1.00 41.81 102 LYS A N 1
ATOM 779 C CA . LYS A 1 102 ? -4.961 21.334 -17.334 1.00 41.81 102 LYS A CA 1
ATOM 780 C C . LYS A 1 102 ? -4.761 20.642 -18.683 1.00 41.81 102 LYS A C 1
ATOM 782 O O . LYS A 1 102 ? -4.174 21.252 -19.565 1.00 41.81 102 LYS A O 1
ATOM 787 N N . ASN A 1 103 ? -5.300 19.435 -18.865 1.00 34.75 103 ASN A N 1
ATOM 788 C CA . ASN A 1 103 ? -5.194 18.712 -20.137 1.00 34.75 103 ASN A CA 1
ATOM 789 C C . ASN A 1 103 ? -5.925 19.414 -21.288 1.00 34.75 103 ASN A C 1
ATOM 791 O O . ASN A 1 103 ? -5.412 19.425 -22.398 1.00 34.75 103 ASN A O 1
ATOM 795 N N . ILE A 1 104 ? -7.081 20.037 -21.033 1.00 47.78 104 ILE A N 1
ATOM 796 C CA . ILE A 1 104 ? -7.800 20.806 -22.065 1.00 47.78 104 ILE A CA 1
ATOM 797 C C . ILE A 1 104 ? -6.964 22.014 -22.521 1.00 47.78 104 ILE A C 1
ATOM 799 O O . ILE A 1 104 ? -6.832 22.245 -23.714 1.00 47.78 104 ILE A O 1
ATOM 803 N N . ARG A 1 105 ? -6.318 22.736 -21.593 1.00 46.50 105 ARG A N 1
ATOM 804 C CA . ARG A 1 105 ? -5.468 23.891 -21.941 1.00 46.50 105 ARG A CA 1
ATOM 805 C C . ARG A 1 105 ? -4.169 23.523 -22.659 1.00 46.50 105 ARG A C 1
ATOM 807 O O . ARG A 1 105 ? -3.635 24.357 -23.375 1.00 46.50 105 ARG A O 1
ATOM 814 N N . SER A 1 106 ? -3.653 22.311 -22.467 1.00 46.97 106 SER A N 1
ATOM 815 C CA . SER A 1 106 ? -2.455 21.827 -23.168 1.00 46.97 106 SER A CA 1
ATOM 816 C C . SER A 1 106 ? -2.731 21.328 -24.591 1.00 46.97 106 SER A C 1
ATOM 818 O O . SER A 1 106 ? -1.779 21.065 -25.313 1.00 46.97 106 SER A O 1
ATOM 820 N N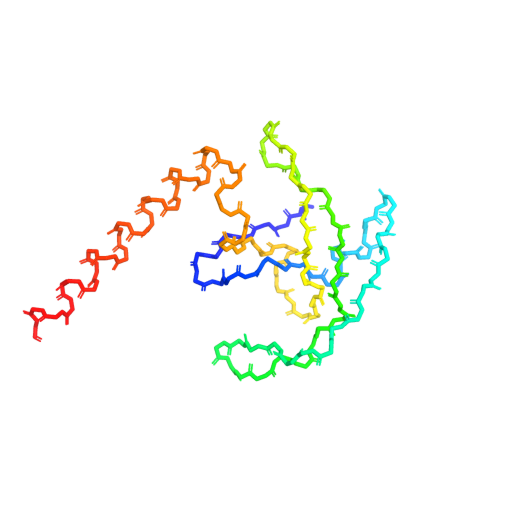 . HIS A 1 107 ? -4.000 21.198 -24.992 1.00 45.28 107 HIS A N 1
ATOM 821 C CA . HIS A 1 107 ? -4.410 20.811 -26.348 1.00 45.28 107 HIS A CA 1
ATOM 822 C C . HIS A 1 107 ? -4.879 21.996 -27.214 1.00 45.28 107 HIS A C 1
ATOM 824 O O . HIS A 1 107 ? -5.198 21.792 -28.382 1.00 45.28 107 HIS A O 1
ATOM 830 N N . GLU A 1 108 ? -4.911 23.216 -26.665 1.00 45.53 108 GLU A N 1
ATOM 831 C CA . GLU A 1 108 ? -5.241 24.457 -27.388 1.00 45.53 108 GLU A CA 1
ATOM 832 C C . GLU A 1 108 ? -4.007 25.347 -27.668 1.00 45.53 108 GLU A C 1
ATOM 834 O O . GLU A 1 108 ? -4.162 26.530 -27.967 1.00 45.53 108 GLU A O 1
ATOM 839 N N . GLN A 1 109 ? -2.787 24.801 -27.564 1.00 40.03 109 GLN A N 1
ATOM 840 C CA . GLN A 1 109 ? -1.535 25.471 -27.955 1.00 40.03 109 GLN A CA 1
ATOM 841 C C . GLN A 1 109 ? -0.832 24.731 -29.087 1.00 40.03 109 GLN A C 1
ATOM 843 O O . GLN A 1 109 ? -0.784 23.482 -29.023 1.00 40.03 109 GLN A O 1
#

InterPro domains:
  IPR021109 Aspartic peptidase domain superfamily [G3DSA:2.40.70.10] (1-107)
  IPR021109 Aspartic peptidase domain superfamily [SSF50630] (3-83)

pLDDT: mean 75.83, std 17.02, range [34.75, 93.88]